Protein AF-A0A078IF71-F1 (afdb_monomer)

Mean predicted aligned error: 10.53 Å

Secondary structure (DSSP, 8-state):
-HHHHHHHHHHH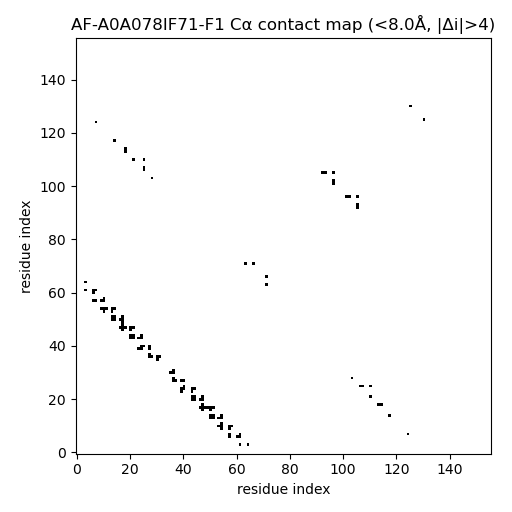HHHHHHHHHHHHHHHHTT-S-HHHHHHHHHHHHHHHHHHHHHHHHHHHHHHHHHS-TTTHHHHHHHHHHHHHHHHHHHHHHHHHT--GGGHHHHHHHHHHHHHHHHHHHHHHHHHHHSS---GGG-HHHHHHHHHHH-------

Radius of gyration: 18.63 Å; Cα contacts (8 Å, |Δi|>4): 69; chains: 1; bounding box: 54×33×52 Å

Sequence (156 aa):
MQSRISTLRTGLWSFWSQWSCLLVCVGSIWVKRDNIASYMLMGGVAASRLGLWMFDLAVLQQMQDQVSETDRCVVGGVQNSLQSALDLMAYLLGIIVSNPKDFWIVTFISFSTVTLAGLLYTVHLYRVRNHIFHFEKIPLLSKCLFKFILPSRGRT

Foldseek 3Di:
DVVLVVLLVQLLVLLVQLLVLLVQLLVLVVDPDPVSSVCSNVVSVVSSVVSVVSNVVSVVVVLVVPDDPVCSVVVVVVVVVVVVVVVVVLVVVCVVPVDPVCVSVNSVVVSVVSVVVVVVSVVVVCVVPVDPDPVPPDPPPCVVVVVVPDPDPDDD

pLDDT: mean 76.47, std 16.28, range [36.09, 96.62]

Structure (mmCIF, N/CA/C/O backbone):
data_AF-A0A078IF71-F1
#
_entry.id   AF-A0A078IF71-F1
#
loop_
_atom_site.group_PDB
_atom_site.id
_atom_site.type_symbol
_atom_site.label_atom_id
_atom_site.label_alt_id
_atom_site.label_comp_id
_atom_site.label_asym_id
_atom_site.label_entity_id
_atom_site.label_seq_id
_atom_site.pdbx_PDB_ins_code
_atom_site.Cartn_x
_atom_site.Cartn_y
_atom_site.Cartn_z
_atom_site.occupancy
_atom_site.B_iso_or_equiv
_atom_site.auth_seq_id
_atom_site.auth_comp_id
_atom_site.auth_asym_id
_atom_site.auth_atom_id
_atom_site.pdbx_PDB_model_num
ATOM 1 N N . MET A 1 1 ? -19.819 10.351 16.723 1.00 50.12 1 MET A N 1
ATOM 2 C CA . MET A 1 1 ? -20.498 9.974 15.455 1.00 50.12 1 MET A CA 1
ATOM 3 C C . MET A 1 1 ? -19.892 10.666 14.230 1.00 50.12 1 MET A C 1
ATOM 5 O O . MET A 1 1 ? -19.572 9.961 13.283 1.00 50.12 1 MET A O 1
ATOM 9 N N . GLN A 1 2 ? -19.671 11.991 14.242 1.00 57.78 2 GLN A N 1
ATOM 10 C CA . GLN A 1 2 ? -19.073 12.736 13.113 1.00 57.78 2 GLN A CA 1
ATOM 11 C C . GLN A 1 2 ? -17.655 12.251 12.726 1.00 57.78 2 GLN A C 1
ATOM 13 O O . GLN A 1 2 ? -17.360 12.114 11.541 1.00 57.78 2 GLN A O 1
ATOM 18 N N . SER A 1 3 ? -16.812 11.908 13.711 1.00 58.00 3 SER A N 1
ATOM 19 C CA . SER A 1 3 ? -15.436 11.410 13.509 1.00 58.00 3 SER A CA 1
ATOM 20 C C . SER A 1 3 ? -15.364 10.077 12.752 1.00 58.00 3 SER A C 1
ATOM 22 O O . SER A 1 3 ? -14.558 9.923 11.843 1.00 58.00 3 SER A O 1
ATOM 24 N N . ARG A 1 4 ? -16.267 9.127 13.035 1.00 60.00 4 ARG A N 1
ATOM 25 C CA . ARG A 1 4 ? -16.325 7.846 12.301 1.00 60.00 4 ARG A CA 1
ATOM 26 C C . ARG A 1 4 ? -16.692 8.012 10.830 1.00 60.00 4 ARG A C 1
ATOM 28 O O . ARG A 1 4 ? -16.331 7.193 9.993 1.00 60.00 4 ARG A O 1
ATOM 35 N N . ILE A 1 5 ? -17.460 9.047 10.495 1.00 64.56 5 ILE A N 1
ATOM 36 C CA . ILE A 1 5 ? -17.874 9.295 9.113 1.00 64.56 5 ILE A CA 1
ATOM 37 C C . ILE A 1 5 ? -16.726 9.917 8.316 1.00 64.56 5 ILE A C 1
ATOM 39 O O . ILE A 1 5 ? -16.564 9.571 7.143 1.00 64.56 5 ILE A O 1
ATOM 43 N N . SER A 1 6 ? -15.924 10.789 8.937 1.00 67.31 6 SER A N 1
ATOM 44 C CA . SER A 1 6 ? -14.750 11.375 8.289 1.00 67.31 6 SER A CA 1
ATOM 45 C C . SER A 1 6 ? -13.647 10.340 8.074 1.00 67.31 6 SER A C 1
ATOM 47 O O . SER A 1 6 ? -13.146 10.257 6.958 1.00 67.31 6 SER A O 1
ATOM 49 N N . THR A 1 7 ? -13.341 9.480 9.051 1.00 70.25 7 THR A N 1
ATOM 50 C CA . THR A 1 7 ? -12.278 8.461 8.913 1.00 70.25 7 THR A CA 1
ATOM 51 C C . THR A 1 7 ? -12.545 7.472 7.776 1.00 70.25 7 THR A C 1
ATOM 53 O O . THR A 1 7 ? -11.637 7.159 7.009 1.00 70.25 7 THR A O 1
ATOM 56 N N . LEU A 1 8 ? -13.796 7.033 7.590 1.00 68.38 8 LEU A N 1
ATOM 57 C CA . LEU A 1 8 ? -14.179 6.154 6.472 1.00 68.38 8 LEU A CA 1
ATOM 58 C C . LEU A 1 8 ? -14.047 6.844 5.103 1.00 68.38 8 LEU A C 1
ATOM 60 O O . LEU A 1 8 ? -13.639 6.218 4.126 1.00 68.38 8 LEU A O 1
ATOM 64 N N . ARG A 1 9 ? -14.383 8.138 5.016 1.00 72.81 9 ARG A N 1
ATOM 65 C CA . ARG A 1 9 ? -14.258 8.916 3.770 1.00 72.81 9 ARG A CA 1
ATOM 66 C C . ARG A 1 9 ? -12.799 9.204 3.431 1.00 72.81 9 ARG A C 1
ATOM 68 O O . ARG A 1 9 ? -12.431 9.098 2.264 1.00 72.81 9 ARG A O 1
ATOM 75 N N . THR A 1 10 ? -11.984 9.519 4.435 1.00 77.75 10 THR A N 1
ATOM 76 C CA . THR A 1 10 ? -10.540 9.725 4.281 1.00 77.75 10 THR A CA 1
ATOM 77 C C . THR A 1 10 ? -9.853 8.442 3.826 1.00 77.75 10 THR A C 1
ATOM 79 O O . THR A 1 10 ? -9.091 8.490 2.865 1.00 77.75 10 THR A O 1
ATOM 82 N N . GLY A 1 11 ? -10.186 7.289 4.424 1.00 75.75 11 GLY A N 1
ATOM 83 C CA . GLY A 1 11 ? -9.655 5.989 3.997 1.00 75.75 11 GLY A CA 1
ATOM 84 C C . GLY A 1 11 ? -9.992 5.666 2.538 1.00 75.75 11 GLY A C 1
ATOM 85 O O . GLY A 1 11 ? -9.117 5.275 1.768 1.00 75.75 11 GLY A O 1
ATOM 86 N N . LEU A 1 12 ? -11.238 5.919 2.116 1.00 76.81 12 LEU A N 1
ATOM 87 C CA . LEU A 1 12 ? -11.648 5.712 0.726 1.00 76.81 12 LEU A CA 1
ATOM 88 C C . LEU A 1 12 ? -10.920 6.665 -0.238 1.00 76.81 12 LEU A C 1
ATOM 90 O O . LEU A 1 12 ? -10.416 6.219 -1.265 1.00 76.81 12 LEU A O 1
ATOM 94 N N . TRP A 1 13 ? -10.835 7.960 0.082 1.00 77.00 13 TRP A N 1
ATOM 95 C CA . TRP A 1 13 ? -10.143 8.941 -0.764 1.00 77.00 13 TRP A CA 1
ATOM 96 C C . TRP A 1 13 ? -8.646 8.636 -0.895 1.00 77.00 13 TRP A C 1
ATOM 98 O O . TRP A 1 13 ? -8.099 8.689 -1.998 1.00 77.00 13 TRP A O 1
ATOM 108 N N . SER A 1 14 ? -8.011 8.231 0.207 1.00 77.25 14 SER A N 1
ATOM 109 C CA . SER A 1 14 ? -6.604 7.830 0.222 1.00 77.25 14 SER A CA 1
ATOM 110 C C . SER A 1 14 ? -6.349 6.610 -0.659 1.00 77.25 14 SER A C 1
ATOM 112 O O . SER A 1 14 ? -5.412 6.610 -1.457 1.00 77.25 14 SER A O 1
ATOM 114 N N . PHE A 1 15 ? -7.230 5.607 -0.593 1.00 78.12 15 PHE A N 1
ATOM 115 C CA . PHE A 1 15 ? -7.126 4.412 -1.425 1.00 78.12 15 PHE A CA 1
ATOM 116 C C . PHE A 1 15 ? -7.238 4.735 -2.926 1.00 78.12 15 PHE A C 1
ATOM 118 O O . PHE A 1 15 ? -6.432 4.261 -3.725 1.00 78.12 15 PHE A O 1
ATOM 125 N N . TRP A 1 16 ? -8.187 5.589 -3.326 1.00 75.50 16 TRP A N 1
ATOM 126 C CA . TRP A 1 16 ? -8.331 6.002 -4.731 1.00 75.50 16 TRP A CA 1
ATOM 127 C C . TRP A 1 16 ? -7.139 6.824 -5.235 1.00 75.50 16 TRP A C 1
ATOM 129 O O . TRP A 1 16 ? -6.723 6.659 -6.386 1.00 75.50 16 TRP A O 1
ATOM 139 N N . SER A 1 17 ? -6.566 7.671 -4.377 1.00 74.94 17 SER A N 1
ATOM 140 C CA . SER A 1 17 ? -5.343 8.420 -4.680 1.00 74.94 17 SER A CA 1
ATOM 141 C C . SER A 1 17 ? -4.144 7.479 -4.871 1.00 74.94 17 SER A C 1
ATOM 143 O O . SER A 1 17 ? -3.435 7.562 -5.877 1.00 74.94 17 SER A O 1
ATOM 145 N N . GLN A 1 18 ? -3.977 6.499 -3.974 1.00 83.94 18 GLN A N 1
ATOM 146 C CA . GLN A 1 18 ? -2.933 5.476 -4.069 1.00 83.94 18 GLN A CA 1
ATOM 147 C C . GLN A 1 18 ? -3.082 4.614 -5.331 1.00 83.94 18 GLN A C 1
ATOM 149 O O . GLN A 1 18 ? -2.103 4.393 -6.044 1.00 83.94 18 GLN A O 1
ATOM 154 N N . TRP A 1 19 ? -4.294 4.143 -5.633 1.00 81.75 19 TRP A N 1
ATOM 155 C CA . TRP A 1 19 ? -4.554 3.283 -6.790 1.00 81.75 19 TRP A CA 1
ATOM 156 C C . TRP A 1 19 ? -4.294 4.005 -8.116 1.00 81.75 19 TRP A C 1
ATOM 158 O O . TRP A 1 19 ? -3.656 3.450 -9.008 1.00 81.75 19 TRP A O 1
ATOM 168 N N . SER A 1 20 ? -4.706 5.273 -8.216 1.00 80.88 20 SER A N 1
ATOM 169 C CA . SER A 1 20 ? -4.436 6.106 -9.395 1.00 80.88 20 SER A CA 1
ATOM 170 C C . SER A 1 20 ? -2.933 6.300 -9.609 1.00 80.88 20 SER A C 1
ATOM 172 O O . SER A 1 20 ? -2.447 6.201 -10.733 1.00 80.88 20 SER A O 1
ATOM 174 N N . CYS A 1 21 ? -2.179 6.509 -8.528 1.00 78.62 21 CYS A N 1
ATOM 175 C CA . CYS A 1 21 ? -0.727 6.640 -8.583 1.00 78.62 21 CYS A CA 1
ATOM 176 C C . CYS A 1 21 ? -0.032 5.331 -9.007 1.00 78.62 21 CYS A C 1
ATOM 178 O O . CYS A 1 21 ? 0.873 5.345 -9.840 1.00 78.62 21 CYS A O 1
ATOM 180 N N . LEU A 1 22 ? -0.506 4.183 -8.514 1.00 80.88 22 LEU A N 1
ATOM 181 C CA . LEU A 1 22 ? 0.007 2.874 -8.925 1.00 80.88 22 LEU A CA 1
ATOM 182 C C . LEU A 1 22 ? -0.303 2.544 -10.388 1.00 80.88 22 LEU A C 1
ATOM 184 O O . LEU A 1 22 ? 0.521 1.922 -11.056 1.00 80.88 22 LEU A O 1
ATOM 188 N N . LEU A 1 23 ? -1.446 2.989 -10.912 1.00 82.12 23 LEU A N 1
ATOM 189 C CA . LEU A 1 23 ? -1.775 2.838 -12.331 1.00 82.12 23 LEU A CA 1
ATOM 190 C C . LEU A 1 23 ? -0.754 3.586 -13.205 1.00 82.12 23 LEU A C 1
ATOM 192 O O . LEU A 1 23 ? -0.269 3.034 -14.194 1.00 82.12 23 LEU A O 1
ATOM 196 N N . VAL A 1 24 ? -0.346 4.791 -12.790 1.00 80.69 24 VAL A N 1
ATOM 197 C CA . VAL A 1 24 ? 0.737 5.550 -13.440 1.00 80.69 24 VAL A CA 1
ATOM 198 C C . VAL A 1 24 ? 2.065 4.777 -13.386 1.00 80.69 24 VAL A C 1
ATOM 200 O O . VAL A 1 24 ? 2.751 4.700 -14.404 1.00 80.69 24 VAL A O 1
ATOM 203 N N . CYS A 1 25 ? 2.405 4.122 -12.268 1.00 79.56 25 CYS A N 1
ATOM 204 C CA . CYS A 1 25 ? 3.600 3.267 -12.181 1.00 79.56 25 CYS A CA 1
ATOM 205 C C . CYS A 1 25 ? 3.573 2.096 -13.171 1.00 79.56 25 CYS A C 1
ATOM 207 O O . CYS A 1 25 ? 4.565 1.852 -13.856 1.00 79.56 25 CYS A O 1
ATOM 209 N N . VAL A 1 26 ? 2.452 1.373 -13.262 1.00 81.44 26 VAL A N 1
ATOM 210 C CA . VAL A 1 26 ? 2.315 0.221 -14.172 1.00 81.44 26 VAL A CA 1
ATOM 211 C C . VAL A 1 26 ? 2.372 0.673 -15.633 1.00 81.44 26 VAL A C 1
ATOM 213 O O . VAL A 1 26 ? 3.009 0.019 -16.459 1.00 81.44 26 VAL A O 1
ATOM 216 N N . GLY A 1 27 ? 1.784 1.831 -15.950 1.00 78.88 27 GLY A N 1
ATOM 217 C CA . GLY A 1 27 ? 1.879 2.443 -17.277 1.00 78.88 27 GLY A CA 1
ATOM 218 C C . GLY A 1 27 ? 3.315 2.785 -17.691 1.00 78.88 27 GLY A C 1
ATOM 219 O O . GLY A 1 27 ? 3.632 2.745 -18.879 1.00 78.88 27 GLY A O 1
ATOM 220 N N . SER A 1 28 ? 4.205 3.040 -16.724 1.00 78.50 28 SER A N 1
ATOM 221 C CA . SER A 1 28 ? 5.620 3.345 -16.977 1.00 78.50 28 SER A CA 1
ATOM 222 C C . SER A 1 28 ? 6.359 2.208 -17.690 1.00 78.50 28 SER A C 1
ATOM 224 O O . SER A 1 28 ? 7.251 2.457 -18.497 1.00 78.50 28 SER A O 1
ATOM 226 N N . ILE A 1 29 ? 5.944 0.956 -17.466 1.00 76.94 29 ILE A N 1
ATOM 227 C CA . ILE A 1 29 ? 6.572 -0.239 -18.060 1.00 76.94 29 ILE A CA 1
ATOM 228 C C . ILE A 1 29 ? 6.435 -0.256 -19.595 1.00 76.94 29 ILE A C 1
ATOM 230 O O . ILE A 1 29 ? 7.248 -0.861 -20.287 1.00 76.94 29 ILE A O 1
ATOM 234 N N . TRP A 1 30 ? 5.436 0.436 -20.150 1.00 77.81 30 TRP A N 1
ATOM 235 C CA . TRP A 1 30 ? 5.172 0.476 -21.594 1.00 77.81 30 TRP A CA 1
ATOM 236 C C . TRP A 1 30 ? 5.907 1.625 -22.304 1.00 77.81 30 TRP A C 1
ATOM 238 O O . TRP A 1 30 ? 5.852 1.748 -23.532 1.00 77.81 30 TRP A O 1
ATOM 248 N N . VAL A 1 31 ? 6.601 2.485 -21.551 1.00 78.81 31 VAL A N 1
ATOM 249 C CA . VAL A 1 31 ? 7.333 3.631 -22.093 1.00 78.81 31 VAL A CA 1
ATOM 250 C C . VAL A 1 31 ? 8.673 3.159 -22.659 1.00 78.81 31 VAL A C 1
ATOM 252 O O . VAL A 1 31 ? 9.581 2.802 -21.924 1.00 78.81 31 VAL A O 1
ATOM 255 N N . LYS A 1 32 ? 8.838 3.248 -23.985 1.00 67.69 32 LYS A N 1
ATOM 256 C CA . LYS A 1 32 ? 10.079 2.893 -24.713 1.00 67.69 32 LYS A CA 1
ATOM 257 C C . LYS A 1 32 ? 11.330 3.716 -24.339 1.00 67.69 32 LYS A C 1
ATOM 259 O O . LYS A 1 32 ? 12.398 3.451 -24.874 1.00 67.69 32 LYS A O 1
ATOM 264 N N . ARG A 1 33 ? 11.206 4.764 -23.515 1.00 76.00 33 ARG A N 1
ATOM 265 C CA . ARG A 1 33 ? 12.327 5.630 -23.102 1.00 76.00 33 ARG A CA 1
ATOM 266 C C . ARG A 1 33 ? 12.765 5.288 -21.677 1.00 76.00 33 ARG A C 1
ATOM 268 O O . ARG A 1 33 ? 12.144 5.767 -20.729 1.00 76.00 33 ARG A O 1
ATOM 275 N N . ASP A 1 34 ? 13.871 4.555 -21.547 1.00 74.25 34 ASP A N 1
ATOM 276 C CA . ASP A 1 34 ? 14.369 3.992 -20.277 1.00 74.25 34 ASP A CA 1
ATOM 277 C C . ASP A 1 34 ? 14.570 5.034 -19.158 1.00 74.25 34 ASP A C 1
ATOM 279 O O . ASP A 1 34 ? 14.216 4.801 -18.000 1.00 74.25 34 ASP A O 1
ATOM 283 N N . ASN A 1 35 ? 15.061 6.232 -19.500 1.00 81.31 35 ASN A N 1
ATOM 284 C CA . ASN A 1 35 ? 15.270 7.307 -18.523 1.00 81.31 35 ASN A CA 1
ATOM 285 C C . ASN A 1 35 ? 13.941 7.812 -17.939 1.00 81.31 35 ASN A C 1
ATOM 287 O O . ASN A 1 35 ? 13.800 7.969 -16.730 1.00 81.31 35 ASN A O 1
ATOM 291 N N . ILE A 1 36 ? 12.944 8.043 -18.799 1.00 81.56 36 ILE A N 1
ATOM 292 C CA . ILE A 1 36 ? 11.629 8.555 -18.388 1.00 81.56 36 ILE A CA 1
ATOM 293 C C . ILE A 1 36 ? 10.881 7.481 -17.594 1.00 81.56 36 ILE A C 1
ATOM 295 O O . ILE A 1 36 ? 10.265 7.798 -16.577 1.00 81.56 36 ILE A O 1
ATOM 299 N N . ALA A 1 37 ? 10.988 6.218 -18.017 1.00 82.12 37 ALA A N 1
ATOM 300 C CA . ALA A 1 37 ? 10.363 5.092 -17.335 1.00 82.12 37 ALA A CA 1
ATOM 301 C C . ALA A 1 37 ? 10.868 4.945 -15.886 1.00 82.12 37 ALA A C 1
ATOM 303 O O . ALA A 1 37 ? 10.075 4.755 -14.960 1.00 82.12 37 ALA A O 1
ATOM 304 N N . SER A 1 38 ? 12.176 5.117 -15.673 1.00 82.94 38 SER A N 1
ATOM 305 C CA . SER A 1 38 ? 12.802 5.033 -14.347 1.00 82.94 38 SER A CA 1
ATOM 306 C C . SER A 1 38 ? 12.357 6.167 -13.414 1.00 82.94 38 SER A C 1
ATOM 308 O O . SER A 1 38 ? 11.950 5.906 -12.280 1.00 82.94 38 SER A O 1
ATOM 310 N N . TYR A 1 39 ? 12.350 7.420 -13.892 1.00 86.38 39 TYR A N 1
ATOM 311 C CA . TYR A 1 39 ? 11.878 8.564 -13.095 1.00 86.38 39 TYR A CA 1
ATOM 312 C C . TYR A 1 39 ? 10.390 8.467 -12.755 1.00 86.38 39 TYR A C 1
ATOM 314 O O . TYR A 1 39 ? 9.989 8.773 -11.633 1.00 86.38 39 TYR A O 1
ATOM 322 N N . MET A 1 40 ? 9.569 8.021 -13.705 1.00 85.12 40 MET A N 1
ATOM 323 C CA . MET A 1 40 ? 8.131 7.857 -13.511 1.00 85.12 40 MET A CA 1
ATOM 324 C C . MET A 1 40 ? 7.816 6.705 -12.547 1.00 85.12 40 MET A C 1
ATOM 326 O O . MET A 1 40 ? 6.927 6.845 -11.708 1.00 85.12 40 MET A O 1
ATOM 330 N N . LEU A 1 41 ? 8.590 5.613 -12.590 1.00 85.56 41 LEU A N 1
ATOM 331 C CA . LEU A 1 41 ? 8.482 4.515 -11.629 1.00 85.56 41 LEU A CA 1
ATOM 332 C C . LEU A 1 41 ? 8.900 4.958 -10.217 1.00 85.56 41 LEU A C 1
ATOM 334 O O . LEU A 1 41 ? 8.140 4.757 -9.273 1.00 85.56 41 LEU A O 1
ATOM 338 N N . MET A 1 42 ? 10.054 5.616 -10.059 1.00 86.62 42 MET A N 1
ATOM 339 C CA . MET A 1 42 ? 10.496 6.132 -8.752 1.00 86.62 42 MET A CA 1
ATOM 340 C C . MET A 1 42 ? 9.523 7.172 -8.184 1.00 86.62 42 MET A C 1
ATOM 342 O O . MET A 1 42 ? 9.144 7.088 -7.014 1.00 86.62 42 MET A O 1
ATOM 346 N N . GLY A 1 43 ? 9.094 8.130 -9.009 1.00 87.56 43 GLY A N 1
ATOM 347 C CA . GLY A 1 43 ? 8.164 9.184 -8.608 1.00 87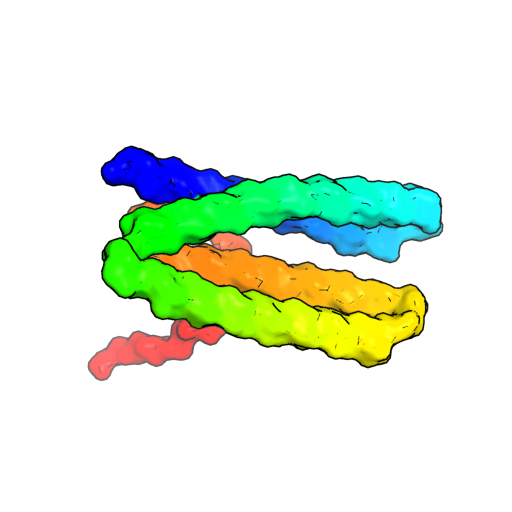.56 43 GLY A CA 1
ATOM 348 C C . GLY A 1 43 ? 6.794 8.631 -8.221 1.00 87.56 43 GLY A C 1
ATOM 349 O O . GLY A 1 43 ? 6.256 8.997 -7.176 1.00 87.56 43 GLY A O 1
ATOM 350 N N . GLY A 1 44 ? 6.254 7.698 -9.007 1.00 86.12 44 GLY A N 1
ATOM 351 C CA . GLY A 1 44 ? 4.984 7.057 -8.689 1.00 86.12 44 GLY A CA 1
ATOM 352 C C . GLY A 1 44 ? 5.064 6.159 -7.449 1.00 86.12 44 GLY A C 1
ATOM 353 O O . GLY A 1 44 ? 4.169 6.199 -6.607 1.00 86.12 44 GLY A O 1
ATOM 354 N N . VAL A 1 45 ? 6.158 5.417 -7.242 1.00 87.81 45 VAL A N 1
ATOM 355 C CA . VAL A 1 45 ? 6.348 4.649 -5.998 1.00 87.81 45 VAL A CA 1
ATOM 356 C C . VAL A 1 45 ? 6.403 5.591 -4.791 1.00 87.81 45 VAL A C 1
ATOM 358 O O . VAL A 1 45 ? 5.707 5.344 -3.804 1.00 87.81 45 VAL A O 1
ATOM 361 N N . ALA A 1 46 ? 7.151 6.695 -4.870 1.00 88.00 46 ALA A N 1
ATOM 362 C CA . ALA A 1 46 ? 7.241 7.671 -3.784 1.00 88.00 46 ALA A CA 1
ATOM 363 C C . ALA A 1 46 ? 5.876 8.299 -3.455 1.00 88.00 46 ALA A C 1
ATOM 365 O O . ALA A 1 46 ? 5.484 8.348 -2.288 1.00 88.00 46 ALA A O 1
ATOM 366 N N . ALA A 1 47 ? 5.114 8.708 -4.471 1.00 85.25 47 ALA A N 1
ATOM 367 C CA . ALA A 1 47 ? 3.775 9.257 -4.278 1.00 85.25 47 ALA A CA 1
ATOM 368 C C . ALA A 1 47 ? 2.778 8.212 -3.738 1.00 85.25 47 ALA A C 1
ATOM 370 O O . ALA A 1 47 ? 1.973 8.532 -2.859 1.00 85.25 47 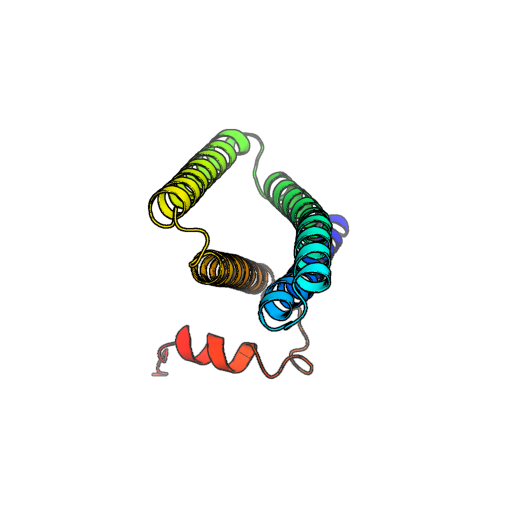ALA A O 1
ATOM 371 N N . SER A 1 48 ? 2.871 6.947 -4.167 1.00 86.38 48 SER A N 1
ATOM 372 C CA . SER A 1 48 ? 2.004 5.872 -3.664 1.00 86.38 48 SER A CA 1
ATOM 373 C C . SER A 1 48 ? 2.178 5.618 -2.162 1.00 86.38 48 SER A C 1
ATOM 375 O O . SER A 1 48 ? 1.208 5.277 -1.483 1.00 86.38 48 SER A O 1
ATOM 377 N N . ARG A 1 49 ? 3.381 5.858 -1.614 1.00 86.38 49 ARG A N 1
ATOM 378 C CA . ARG A 1 49 ? 3.647 5.730 -0.173 1.00 86.38 49 ARG A CA 1
ATOM 379 C C . ARG A 1 49 ? 2.876 6.743 0.658 1.00 86.38 49 ARG A C 1
ATOM 381 O O . ARG A 1 49 ? 2.413 6.383 1.731 1.00 86.38 49 ARG A O 1
ATOM 388 N N . LEU A 1 50 ? 2.690 7.970 0.169 1.00 85.31 50 LEU A N 1
ATOM 389 C CA . LEU A 1 50 ? 1.898 8.974 0.889 1.00 85.31 50 LEU A CA 1
ATOM 390 C C . LEU A 1 50 ? 0.432 8.536 1.010 1.00 85.31 50 LEU A C 1
ATOM 392 O O . LEU A 1 50 ? -0.159 8.642 2.083 1.00 85.31 50 LEU A O 1
ATOM 396 N N . GLY A 1 51 ? -0.134 7.988 -0.071 1.00 82.62 51 GLY A N 1
ATOM 397 C CA . GLY A 1 51 ? -1.493 7.440 -0.071 1.00 82.62 51 GLY A CA 1
ATOM 398 C C . GLY A 1 51 ? -1.638 6.200 0.817 1.00 82.62 51 GLY A C 1
ATOM 399 O O . GLY A 1 51 ? -2.613 6.094 1.563 1.00 82.62 51 GLY A O 1
ATOM 400 N N . LEU A 1 52 ? -0.649 5.300 0.793 1.00 86.00 52 LEU A N 1
ATOM 401 C CA . LEU A 1 52 ? -0.619 4.127 1.670 1.00 86.00 52 LEU A CA 1
ATOM 402 C C . LEU A 1 52 ? -0.552 4.541 3.145 1.00 86.00 52 LEU A C 1
ATOM 404 O O . LEU A 1 52 ? -1.295 4.011 3.961 1.00 86.00 52 LEU A O 1
ATOM 408 N N . TRP A 1 53 ? 0.297 5.510 3.487 1.00 88.25 53 TRP A N 1
ATOM 409 C CA . TRP A 1 53 ? 0.493 5.943 4.871 1.00 88.25 53 TRP A CA 1
ATOM 410 C C . TRP A 1 53 ? -0.764 6.598 5.449 1.00 88.25 53 TRP A C 1
ATOM 412 O O . TRP A 1 53 ? -1.189 6.292 6.560 1.00 88.25 53 TRP A O 1
ATOM 422 N N . MET A 1 54 ? -1.425 7.436 4.651 1.00 84.44 54 MET A N 1
ATOM 423 C CA . MET A 1 54 ? -2.715 8.024 5.013 1.00 84.44 54 MET A CA 1
ATOM 424 C C . MET A 1 54 ? -3.828 6.972 5.143 1.00 84.44 54 MET A C 1
ATOM 426 O O . MET A 1 54 ? -4.706 7.114 5.996 1.00 84.44 54 MET A O 1
ATOM 430 N N . PHE A 1 55 ? -3.800 5.911 4.329 1.00 86.56 55 PHE A N 1
ATOM 431 C CA . PHE A 1 55 ? -4.727 4.785 4.455 1.00 86.56 55 PHE A CA 1
ATOM 432 C C . PHE A 1 55 ? -4.463 3.971 5.730 1.00 86.56 55 PHE A C 1
ATOM 434 O O . PHE A 1 55 ? -5.406 3.680 6.462 1.00 86.56 55 PHE A O 1
ATOM 441 N N . ASP A 1 56 ? -3.199 3.668 6.026 1.00 89.31 56 ASP A N 1
ATOM 442 C CA . ASP A 1 56 ? -2.788 2.910 7.210 1.00 89.31 56 ASP A CA 1
ATOM 443 C C . ASP A 1 56 ? -3.199 3.621 8.507 1.00 89.31 56 ASP A C 1
ATOM 445 O O . ASP A 1 56 ? -3.896 3.041 9.340 1.00 89.31 56 ASP A O 1
ATOM 449 N N . LEU A 1 57 ? -2.917 4.925 8.622 1.00 88.75 57 LEU A N 1
ATOM 450 C CA . LEU A 1 57 ? -3.373 5.741 9.754 1.00 88.75 57 LEU A CA 1
ATOM 451 C C . LEU A 1 57 ? -4.902 5.733 9.898 1.00 88.75 57 LEU A C 1
ATOM 453 O O . LEU A 1 57 ? -5.423 5.645 11.011 1.00 88.75 57 LEU A O 1
ATOM 457 N N . ALA A 1 58 ? -5.641 5.794 8.786 1.00 87.81 58 ALA A N 1
ATOM 458 C CA . ALA A 1 58 ? -7.100 5.746 8.819 1.00 87.81 58 ALA A CA 1
ATOM 459 C C . ALA A 1 58 ? -7.631 4.384 9.303 1.00 87.81 58 ALA A C 1
ATOM 461 O O . ALA A 1 58 ? -8.611 4.352 10.052 1.00 87.81 58 ALA A O 1
ATOM 462 N N . VAL A 1 59 ? -7.002 3.273 8.907 1.00 85.00 59 VAL A N 1
ATOM 463 C CA . VAL A 1 59 ? -7.369 1.920 9.359 1.00 85.00 59 VAL A CA 1
ATOM 464 C C . VAL A 1 59 ? -7.003 1.713 10.828 1.00 85.00 59 VAL A C 1
ATOM 466 O O . VAL A 1 59 ? -7.818 1.187 11.585 1.00 85.00 59 VAL A O 1
ATOM 469 N N . LEU A 1 60 ? -5.834 2.184 11.266 1.00 88.56 60 LEU A N 1
ATOM 470 C CA . LEU A 1 60 ? -5.434 2.144 12.674 1.00 88.56 60 LEU A CA 1
ATOM 471 C C . LEU A 1 60 ? -6.425 2.911 13.557 1.00 88.56 60 LEU A C 1
ATOM 473 O O . LEU A 1 60 ? -6.893 2.376 14.563 1.00 88.56 60 LEU A O 1
ATOM 477 N N . GLN A 1 61 ? -6.832 4.112 13.136 1.00 87.44 61 GLN A N 1
ATOM 478 C CA . GLN A 1 61 ? -7.866 4.890 13.822 1.00 87.44 61 GLN A CA 1
ATOM 479 C C . GLN A 1 61 ? -9.204 4.129 13.873 1.00 87.44 61 GLN A C 1
ATOM 481 O O . GLN A 1 61 ? -9.887 4.125 14.895 1.00 87.44 61 GLN A O 1
ATOM 486 N N . GLN A 1 62 ? -9.581 3.448 12.784 1.00 84.62 62 GLN A N 1
ATOM 487 C CA . GLN A 1 62 ? -10.793 2.623 12.743 1.00 84.62 62 GLN A CA 1
ATOM 488 C C . GLN A 1 62 ? -10.724 1.453 13.731 1.00 84.62 62 GLN A C 1
ATOM 490 O O . GLN A 1 62 ? -11.719 1.186 14.399 1.00 84.62 62 GLN A O 1
ATOM 495 N N . MET A 1 63 ? -9.577 0.786 13.867 1.00 83.44 63 MET A N 1
ATOM 496 C CA . MET A 1 63 ? -9.404 -0.295 14.845 1.00 83.44 63 MET A CA 1
ATOM 497 C C . MET A 1 63 ? -9.486 0.226 16.285 1.00 83.44 63 MET A C 1
ATOM 499 O O . MET A 1 63 ? -10.150 -0.383 17.122 1.00 83.44 63 MET A O 1
ATOM 503 N N . GLN A 1 64 ? -8.890 1.385 16.572 1.00 83.38 64 GLN A N 1
ATOM 504 C CA . GLN A 1 64 ? -8.941 2.006 17.901 1.00 83.38 64 GLN A CA 1
ATOM 505 C C . GLN A 1 64 ? -10.360 2.436 18.308 1.00 83.38 64 GLN A C 1
ATOM 507 O O . GLN A 1 64 ? -10.744 2.262 19.466 1.00 83.38 64 GLN A O 1
ATOM 512 N N . ASP A 1 65 ? -11.142 2.952 17.355 1.00 83.50 65 ASP A N 1
ATOM 513 C CA . ASP A 1 65 ? -12.523 3.403 17.573 1.00 83.50 65 ASP A CA 1
ATOM 514 C C . ASP A 1 65 ? -13.534 2.245 17.702 1.00 83.50 65 ASP A C 1
ATOM 516 O O . ASP A 1 65 ? -14.636 2.445 18.218 1.00 83.50 65 ASP A O 1
ATOM 520 N N . GLN A 1 66 ? -13.224 1.058 17.165 1.00 80.12 66 GLN A N 1
ATOM 521 C CA . GLN A 1 66 ? -14.152 -0.086 17.114 1.00 80.12 66 GLN A CA 1
ATOM 522 C C . GLN A 1 66 ? -13.868 -1.151 18.181 1.00 80.12 66 GLN A C 1
ATOM 524 O O . GLN A 1 66 ? -14.760 -1.944 18.477 1.00 80.12 66 GLN A O 1
ATOM 529 N N . VAL A 1 67 ? -12.658 -1.185 18.751 1.00 79.75 67 VAL A N 1
ATOM 530 C CA . VAL A 1 67 ? -12.234 -2.217 19.710 1.00 79.75 67 VAL A CA 1
ATOM 531 C C . VAL A 1 67 ? -12.218 -1.670 21.144 1.00 79.75 67 VAL A C 1
ATOM 533 O O . VAL A 1 67 ? -11.602 -0.638 21.435 1.00 79.75 67 VAL A O 1
ATOM 536 N N . SER A 1 68 ? -12.885 -2.396 22.045 1.00 79.19 68 SER A N 1
ATOM 537 C CA . SER A 1 68 ? -12.876 -2.218 23.505 1.00 79.19 68 SER A CA 1
ATOM 538 C C . SER A 1 68 ? -11.457 -2.296 24.069 1.00 79.19 68 SER A C 1
ATOM 540 O O . SER A 1 68 ? -10.640 -3.088 23.612 1.00 79.19 68 SER A O 1
ATOM 542 N N . GLU A 1 69 ? -11.154 -1.503 25.099 1.00 78.88 69 GLU A N 1
ATOM 543 C CA . GLU A 1 69 ? -9.784 -1.356 25.623 1.00 78.88 69 GLU A CA 1
ATOM 544 C C . GLU A 1 69 ? -9.145 -2.678 26.060 1.00 78.88 69 GLU A C 1
ATOM 546 O O . GLU A 1 69 ? -7.947 -2.879 25.868 1.00 78.88 69 GLU A O 1
ATOM 551 N N . THR A 1 70 ? -9.962 -3.595 26.573 1.00 81.56 70 THR A N 1
ATOM 552 C CA . THR A 1 70 ? -9.555 -4.924 27.035 1.00 81.56 70 THR A CA 1
ATOM 553 C C . THR A 1 70 ? -9.083 -5.833 25.894 1.00 81.56 70 THR A C 1
ATOM 555 O O . THR A 1 70 ? -8.172 -6.632 26.092 1.00 81.56 70 THR A O 1
ATOM 558 N N . ASP A 1 71 ? -9.628 -5.667 24.684 1.00 83.38 71 ASP A N 1
ATOM 559 C CA . ASP A 1 71 ? -9.392 -6.575 23.551 1.00 83.38 71 ASP A CA 1
ATOM 560 C C . ASP A 1 71 ? -8.386 -6.017 22.526 1.00 83.38 71 ASP A C 1
ATOM 562 O O . ASP A 1 71 ? -7.943 -6.731 21.620 1.00 83.38 71 ASP A O 1
ATOM 566 N N . ARG A 1 72 ? -7.964 -4.750 22.681 1.00 81.12 72 ARG A N 1
ATOM 567 C CA . ARG A 1 72 ? -7.024 -4.063 21.769 1.00 81.12 72 ARG A CA 1
ATOM 568 C C . ARG A 1 72 ? -5.705 -4.815 21.596 1.00 81.12 72 ARG A C 1
ATOM 570 O O . ARG A 1 72 ? -5.176 -4.864 20.488 1.00 81.12 72 ARG A O 1
ATOM 577 N N . CYS A 1 73 ? -5.190 -5.416 22.670 1.00 86.00 73 CYS A N 1
ATOM 578 C CA . CYS A 1 73 ? -3.929 -6.160 22.637 1.00 86.00 73 CYS A CA 1
ATOM 579 C C . CYS A 1 73 ? -4.036 -7.431 21.776 1.00 86.00 73 CYS A C 1
ATOM 581 O O . CYS A 1 73 ? -3.163 -7.699 20.954 1.00 86.00 73 CYS A O 1
ATOM 583 N N . VAL A 1 74 ? -5.139 -8.178 21.900 1.00 90.19 74 VAL A N 1
ATOM 584 C CA . VAL A 1 74 ? -5.353 -9.421 21.143 1.00 90.19 74 VAL A CA 1
ATOM 585 C C . VAL A 1 74 ? -5.559 -9.115 19.660 1.00 90.19 74 VAL A C 1
ATOM 587 O O . VAL A 1 74 ? -4.905 -9.722 18.812 1.00 90.19 74 VAL A O 1
ATOM 590 N N . VAL A 1 75 ? -6.407 -8.132 19.338 1.00 88.12 75 VAL A N 1
ATOM 591 C CA . VAL A 1 75 ? -6.665 -7.728 17.945 1.00 88.12 75 VAL A CA 1
ATOM 592 C C . VAL A 1 75 ? -5.399 -7.171 17.287 1.00 88.12 75 VAL A C 1
ATOM 594 O O . VAL A 1 75 ? -5.069 -7.565 16.168 1.00 88.12 75 VAL A O 1
ATOM 597 N N . GLY A 1 76 ? -4.645 -6.323 17.993 1.00 89.75 76 GLY A N 1
ATOM 598 C CA . GLY A 1 76 ? -3.363 -5.804 17.511 1.00 89.75 76 GLY A CA 1
ATOM 599 C C . GLY A 1 76 ? -2.314 -6.902 17.314 1.00 89.75 76 GLY A C 1
ATOM 600 O O . GLY A 1 76 ? -1.599 -6.895 16.313 1.00 89.75 76 GLY A O 1
ATOM 601 N N . GLY A 1 77 ? -2.264 -7.892 18.211 1.00 92.62 77 GLY A N 1
ATOM 602 C CA . GLY A 1 77 ? -1.379 -9.053 18.085 1.00 92.62 77 GLY A CA 1
ATOM 603 C C . GLY A 1 77 ? -1.678 -9.901 16.845 1.00 92.62 77 GLY A C 1
ATOM 604 O O . GLY A 1 77 ? -0.754 -10.274 16.121 1.00 92.62 77 GLY A O 1
ATOM 605 N N . VAL A 1 78 ? -2.961 -10.155 16.555 1.00 93.75 78 VAL A N 1
ATOM 606 C CA . VAL A 1 78 ? -3.393 -10.873 15.340 1.00 93.75 78 VAL A CA 1
ATOM 607 C C . VAL A 1 78 ? -3.096 -10.063 14.076 1.00 93.75 78 VAL A C 1
ATOM 6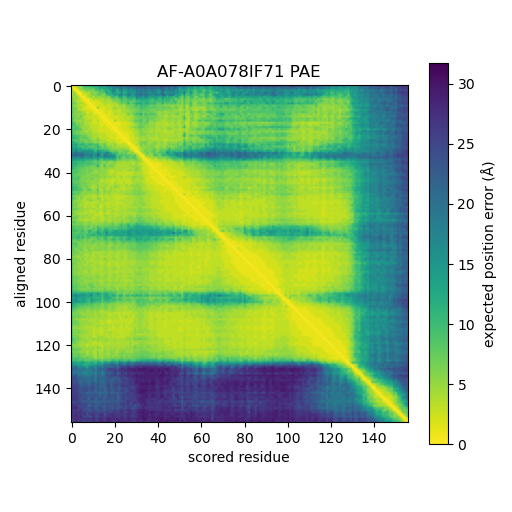09 O O . VAL A 1 78 ? -2.624 -10.617 13.085 1.00 93.75 78 VAL A O 1
ATOM 612 N N . GLN A 1 79 ? -3.327 -8.749 14.098 1.00 91.88 79 GLN A N 1
ATOM 613 C CA . GLN A 1 79 ? -2.993 -7.882 12.967 1.00 91.88 79 GLN A CA 1
ATOM 614 C C . GLN A 1 79 ? -1.485 -7.900 12.679 1.00 91.88 79 GLN A C 1
ATOM 616 O O . GLN A 1 79 ? -1.081 -8.069 11.530 1.00 91.88 79 GLN A O 1
ATOM 621 N N . ASN A 1 80 ? -0.652 -7.782 13.715 1.00 94.06 80 ASN A N 1
ATOM 622 C CA . ASN A 1 80 ? 0.801 -7.770 13.570 1.00 94.06 80 ASN A CA 1
ATOM 623 C 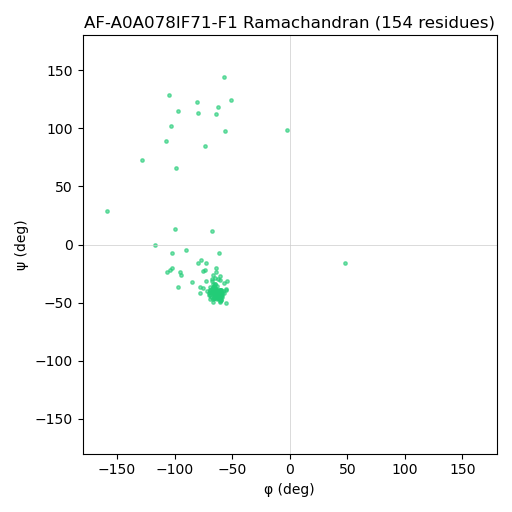C . ASN A 1 80 ? 1.361 -9.116 13.078 1.00 94.06 80 ASN A C 1
ATOM 625 O O . ASN A 1 80 ? 2.293 -9.141 12.272 1.00 94.06 80 ASN A O 1
ATOM 629 N N . SER A 1 81 ? 0.795 -10.242 13.522 1.00 96.62 81 SER A N 1
ATOM 630 C CA . SER A 1 81 ? 1.228 -11.563 13.052 1.00 96.62 81 SER A CA 1
ATOM 631 C C . SER A 1 81 ? 0.852 -11.801 11.588 1.00 96.62 81 SER A C 1
ATOM 633 O O . SER A 1 81 ? 1.682 -12.294 10.823 1.00 96.62 81 SER A O 1
ATOM 635 N N . LEU A 1 82 ? -0.348 -11.381 11.170 1.00 94.38 82 LEU A N 1
ATOM 636 C CA . LEU A 1 82 ? -0.773 -11.454 9.771 1.00 94.38 82 LEU A CA 1
ATOM 637 C C . LEU A 1 82 ? 0.088 -10.557 8.872 1.00 94.38 82 LEU A C 1
ATOM 639 O O . LEU A 1 82 ? 0.539 -11.010 7.822 1.00 94.38 82 LEU A O 1
ATOM 643 N N . GLN A 1 83 ? 0.351 -9.320 9.301 1.00 93.75 83 GLN A N 1
ATOM 644 C CA . GLN A 1 83 ? 1.247 -8.391 8.606 1.00 93.75 83 GLN A CA 1
ATOM 645 C C . GLN A 1 83 ? 2.628 -9.027 8.399 1.00 93.75 83 GLN A C 1
ATOM 647 O O . GLN A 1 83 ? 3.110 -9.113 7.272 1.00 93.75 83 GLN A O 1
ATOM 652 N N . SER A 1 84 ? 3.212 -9.570 9.470 1.00 95.88 84 SER A N 1
ATOM 653 C CA . SER A 1 84 ? 4.525 -10.226 9.426 1.00 95.88 84 SER A CA 1
ATOM 654 C C . SER A 1 84 ? 4.548 -11.433 8.477 1.00 95.88 84 SER A C 1
ATOM 656 O O . SER A 1 84 ? 5.526 -11.642 7.759 1.00 95.88 84 SER A O 1
ATOM 658 N N . ALA A 1 85 ? 3.472 -12.228 8.437 1.00 96.38 85 ALA A N 1
ATOM 659 C CA . ALA A 1 85 ? 3.359 -13.371 7.531 1.00 96.38 85 ALA A CA 1
ATOM 660 C C . ALA A 1 85 ? 3.277 -12.947 6.051 1.00 96.38 85 ALA A C 1
ATOM 662 O O . ALA A 1 85 ? 3.895 -13.578 5.190 1.00 96.38 85 ALA A O 1
ATOM 663 N N . LEU A 1 86 ? 2.544 -11.870 5.749 1.00 93.00 86 LEU A N 1
ATOM 664 C CA . LEU A 1 86 ? 2.454 -11.316 4.395 1.00 93.00 86 LEU A CA 1
ATOM 665 C C . LEU A 1 86 ? 3.778 -10.685 3.948 1.00 93.00 86 LEU A C 1
ATOM 667 O O . LEU A 1 86 ? 4.182 -10.881 2.800 1.00 93.00 86 LEU A O 1
ATOM 671 N N . ASP A 1 87 ? 4.481 -10.001 4.850 1.00 94.19 87 ASP A N 1
ATOM 672 C CA . ASP A 1 87 ? 5.806 -9.441 4.568 1.00 94.19 87 ASP A CA 1
ATOM 673 C C . ASP A 1 87 ? 6.829 -10.552 4.279 1.00 94.19 87 ASP A C 1
ATOM 675 O O . ASP A 1 87 ? 7.599 -10.457 3.321 1.00 94.19 87 ASP A O 1
ATOM 679 N N . LEU A 1 88 ? 6.788 -11.665 5.023 1.00 96.00 88 LEU A N 1
ATOM 680 C CA . LEU A 1 88 ? 7.610 -12.842 4.723 1.00 96.00 88 LEU A CA 1
ATOM 681 C C . LEU A 1 88 ? 7.316 -13.403 3.323 1.00 96.00 88 LEU A C 1
ATOM 683 O O . LEU A 1 88 ? 8.244 -13.717 2.577 1.00 96.00 88 LEU A O 1
ATOM 687 N N . MET A 1 89 ? 6.040 -13.495 2.939 1.00 92.25 89 MET A N 1
ATOM 688 C CA . MET A 1 89 ? 5.650 -13.934 1.595 1.00 92.25 89 MET A CA 1
ATOM 689 C C . MET A 1 89 ? 6.192 -12.992 0.508 1.00 92.25 89 MET A C 1
ATOM 691 O O . MET A 1 89 ? 6.656 -13.464 -0.531 1.00 92.25 89 MET A O 1
ATOM 695 N N . ALA A 1 90 ? 6.188 -11.678 0.749 1.00 91.00 90 ALA A N 1
ATOM 696 C CA . ALA A 1 90 ? 6.773 -10.702 -0.167 1.00 91.00 90 ALA A CA 1
ATOM 697 C C . ALA A 1 90 ? 8.293 -10.893 -0.319 1.00 91.00 90 ALA A C 1
ATOM 699 O O . ALA A 1 90 ? 8.801 -10.877 -1.444 1.00 91.00 90 ALA A O 1
ATOM 700 N N . TYR A 1 91 ? 9.016 -11.153 0.776 1.00 92.81 91 TYR A N 1
ATOM 701 C CA . TYR A 1 91 ? 10.448 -11.467 0.711 1.00 92.81 91 TYR A CA 1
ATOM 702 C C . TYR A 1 91 ? 10.731 -12.761 -0.059 1.00 92.81 91 TYR A C 1
ATOM 704 O O . TYR A 1 91 ? 11.646 -12.791 -0.882 1.00 92.81 91 TYR A O 1
ATOM 712 N N . LEU A 1 92 ? 9.925 -13.809 0.139 1.00 93.19 92 LEU A N 1
ATOM 713 C CA . LEU A 1 92 ? 10.059 -15.062 -0.611 1.00 93.19 92 LEU A CA 1
ATOM 714 C C . LEU A 1 92 ? 9.839 -14.860 -2.115 1.00 93.19 92 LEU A C 1
ATOM 716 O O . LEU A 1 92 ? 10.619 -15.371 -2.917 1.00 93.19 92 LEU A O 1
ATOM 720 N N . LEU A 1 93 ? 8.829 -14.075 -2.507 1.00 89.94 93 LEU A N 1
ATOM 721 C CA . LEU A 1 93 ? 8.606 -13.718 -3.912 1.00 89.94 93 LEU A CA 1
ATOM 722 C C . LEU A 1 93 ? 9.806 -12.970 -4.510 1.00 89.94 93 LEU A C 1
ATOM 724 O O . LEU A 1 93 ? 10.186 -13.248 -5.647 1.00 89.94 93 LEU A O 1
ATOM 728 N N . GLY A 1 94 ? 10.432 -12.074 -3.741 1.00 90.25 94 GLY A N 1
ATOM 729 C CA . GLY A 1 94 ? 11.649 -11.371 -4.155 1.00 90.25 94 GLY A CA 1
ATOM 730 C C . GLY A 1 94 ? 12.864 -12.290 -4.333 1.00 90.25 94 GLY A C 1
ATOM 731 O O . GLY A 1 94 ? 13.655 -12.083 -5.248 1.00 90.25 94 GLY A O 1
ATOM 732 N N . ILE A 1 95 ? 12.999 -13.332 -3.505 1.00 91.12 95 ILE A N 1
ATOM 733 C CA . ILE A 1 95 ? 14.070 -14.334 -3.646 1.00 91.12 95 ILE A CA 1
ATOM 734 C C . ILE A 1 95 ? 13.839 -15.207 -4.887 1.00 91.12 95 ILE A C 1
ATOM 736 O O . ILE A 1 95 ? 14.778 -15.460 -5.640 1.00 91.12 95 ILE A O 1
ATOM 740 N N . ILE A 1 96 ? 12.598 -15.651 -5.120 1.00 89.31 96 ILE A N 1
ATOM 741 C CA . ILE A 1 96 ? 12.240 -16.474 -6.287 1.00 89.31 96 ILE A CA 1
ATOM 742 C C . ILE A 1 96 ? 12.482 -15.693 -7.584 1.00 89.31 96 ILE A C 1
ATOM 744 O O . ILE A 1 96 ? 13.069 -16.222 -8.528 1.00 89.31 96 ILE A O 1
ATOM 748 N N . VAL A 1 97 ? 12.062 -14.426 -7.629 1.00 86.38 97 VAL A N 1
ATOM 749 C CA . VAL A 1 97 ? 12.229 -13.551 -8.796 1.00 86.38 97 VAL A CA 1
ATOM 750 C C . VAL A 1 97 ? 13.438 -12.638 -8.596 1.00 86.38 97 VAL A C 1
ATOM 752 O O . VAL A 1 97 ? 13.326 -11.421 -8.487 1.00 86.38 97 VAL A O 1
ATOM 755 N N . SER A 1 98 ? 14.625 -13.243 -8.549 1.00 84.00 98 SER A N 1
ATOM 756 C CA . SER A 1 98 ? 15.887 -12.506 -8.398 1.00 84.00 98 SER A CA 1
ATOM 757 C C . SER A 1 98 ? 16.387 -11.881 -9.716 1.00 84.00 98 SER A C 1
ATOM 759 O O . SER A 1 98 ? 17.237 -10.991 -9.707 1.00 84.00 98 SER A O 1
ATOM 761 N N . ASN A 1 99 ? 15.861 -12.312 -10.871 1.00 87.69 99 ASN A N 1
ATOM 762 C CA . ASN A 1 99 ? 16.315 -11.831 -12.176 1.00 87.69 99 ASN A CA 1
ATOM 763 C C . ASN A 1 99 ? 15.693 -10.461 -12.527 1.00 87.69 99 ASN A C 1
ATOM 765 O O . ASN A 1 99 ? 14.469 -10.362 -12.635 1.00 87.69 99 ASN A O 1
ATOM 769 N N . PRO A 1 100 ? 16.497 -9.413 -12.803 1.00 80.44 100 PRO A N 1
ATOM 770 C CA . PRO A 1 100 ? 15.982 -8.081 -13.129 1.00 80.44 100 PRO A CA 1
ATOM 771 C C . PRO A 1 100 ? 15.162 -8.032 -14.427 1.00 80.44 100 PRO A C 1
ATOM 773 O O . PRO A 1 100 ? 14.364 -7.114 -14.609 1.00 80.44 100 PRO A O 1
ATOM 776 N N . LYS A 1 101 ? 15.318 -9.013 -15.328 1.00 81.75 101 LYS A N 1
ATOM 777 C CA . LYS A 1 101 ? 14.525 -9.099 -16.568 1.00 81.75 101 LYS A CA 1
ATOM 778 C C . LYS A 1 101 ? 13.041 -9.379 -16.302 1.00 81.75 101 LYS A C 1
ATOM 780 O O . LYS A 1 101 ? 12.191 -8.955 -17.080 1.00 81.75 101 LYS A O 1
ATOM 785 N N . ASP A 1 102 ? 12.734 -10.017 -15.174 1.00 85.62 102 ASP A N 1
ATOM 786 C CA . ASP A 1 102 ? 11.382 -10.434 -14.790 1.00 85.62 102 ASP A CA 1
ATOM 787 C C . ASP A 1 102 ? 10.719 -9.462 -13.799 1.00 85.62 102 ASP A C 1
ATOM 789 O O . ASP A 1 102 ? 9.669 -9.753 -13.225 1.00 85.62 102 ASP A O 1
ATOM 793 N N . PHE A 1 103 ? 11.291 -8.265 -13.626 1.00 84.25 103 PHE A N 1
ATOM 794 C CA . PHE A 1 103 ? 10.786 -7.228 -12.717 1.00 84.25 103 PHE A CA 1
ATOM 795 C C . PHE A 1 103 ? 9.315 -6.853 -12.972 1.00 84.25 103 PHE A C 1
ATOM 797 O O . PHE A 1 103 ? 8.562 -6.518 -12.049 1.00 84.25 103 PHE A O 1
ATOM 804 N N . TRP A 1 104 ? 8.879 -6.949 -14.230 1.00 84.31 104 TRP A N 1
ATOM 805 C CA . TRP A 1 104 ? 7.494 -6.694 -14.608 1.00 84.31 104 TRP A CA 1
ATOM 806 C C . TRP A 1 104 ? 6.527 -7.660 -13.899 1.00 84.31 104 TRP A C 1
ATOM 808 O O . TRP A 1 104 ? 5.492 -7.213 -13.409 1.00 84.31 104 TRP A O 1
ATOM 818 N N . ILE A 1 105 ? 6.885 -8.943 -13.742 1.00 87.69 105 ILE A N 1
ATOM 819 C CA . ILE A 1 105 ? 6.040 -9.971 -13.107 1.00 87.69 105 ILE A CA 1
ATOM 820 C C . ILE A 1 105 ? 5.741 -9.590 -11.655 1.00 87.69 105 ILE A C 1
ATOM 822 O O . ILE A 1 105 ? 4.580 -9.545 -11.246 1.00 87.69 105 ILE A O 1
ATOM 826 N N . VAL A 1 106 ? 6.778 -9.242 -10.888 1.00 88.25 106 VAL A N 1
ATOM 827 C CA . VAL A 1 106 ? 6.643 -8.834 -9.477 1.00 88.25 106 VAL A CA 1
ATOM 828 C C . VAL A 1 106 ? 5.814 -7.555 -9.350 1.00 88.25 106 VAL A C 1
ATOM 830 O O . VAL A 1 106 ? 5.005 -7.420 -8.427 1.00 88.25 106 VAL A O 1
ATOM 833 N N . THR A 1 107 ? 5.957 -6.636 -10.307 1.00 86.94 107 THR A N 1
ATOM 834 C CA . THR A 1 107 ? 5.167 -5.398 -10.346 1.00 86.94 107 THR A CA 1
ATOM 835 C C . THR A 1 107 ? 3.678 -5.684 -10.575 1.00 86.94 107 THR A C 1
ATOM 837 O O . THR A 1 107 ? 2.835 -5.137 -9.860 1.00 86.94 107 THR A O 1
ATOM 840 N N . PHE A 1 108 ? 3.329 -6.585 -11.500 1.00 88.19 108 PHE A N 1
ATOM 841 C CA . PHE A 1 108 ? 1.936 -6.992 -11.732 1.00 88.19 108 PHE A CA 1
ATOM 842 C C . PHE A 1 108 ? 1.332 -7.750 -10.548 1.00 88.19 108 PHE A C 1
ATOM 844 O O . PHE A 1 108 ? 0.173 -7.504 -10.195 1.00 88.19 108 PHE A O 1
ATOM 851 N N . ILE A 1 109 ? 2.103 -8.636 -9.911 1.00 90.38 109 ILE A N 1
ATOM 852 C CA . ILE A 1 109 ? 1.668 -9.332 -8.692 1.00 90.38 109 ILE A CA 1
ATOM 853 C C . ILE A 1 109 ? 1.366 -8.306 -7.593 1.00 90.38 109 ILE A C 1
ATOM 855 O O . ILE A 1 109 ? 0.280 -8.327 -7.018 1.00 90.38 109 ILE A O 1
ATOM 859 N N . SER A 1 110 ? 2.267 -7.348 -7.364 1.00 89.88 110 SER A N 1
ATOM 860 C CA . SER A 1 110 ? 2.079 -6.290 -6.361 1.00 89.88 110 SER A CA 1
ATOM 861 C C . SER A 1 110 ? 0.834 -5.444 -6.642 1.00 89.88 110 SER A C 1
ATOM 863 O O . SER A 1 110 ? 0.021 -5.215 -5.746 1.00 89.88 110 SER A O 1
ATOM 865 N N . PHE A 1 111 ? 0.629 -5.029 -7.897 1.00 88.69 111 PHE A N 1
ATOM 866 C CA . PHE A 1 111 ? -0.567 -4.286 -8.303 1.00 88.69 111 PHE A CA 1
ATOM 867 C C . PHE A 1 111 ? -1.860 -5.088 -8.079 1.00 88.69 111 PHE A C 1
ATOM 869 O O . PHE A 1 111 ? -2.865 -4.542 -7.609 1.00 88.69 111 PHE A O 1
ATOM 876 N N . SER A 1 112 ? -1.830 -6.392 -8.361 1.00 88.94 112 SER A N 1
ATOM 877 C CA . SER A 1 112 ? -2.965 -7.297 -8.145 1.00 88.94 112 SER A CA 1
ATOM 878 C C . SER A 1 112 ? -3.295 -7.436 -6.658 1.00 88.94 112 SER A C 1
ATOM 880 O O . SER A 1 112 ? -4.460 -7.316 -6.276 1.00 88.94 112 SER A O 1
ATOM 882 N N . THR A 1 113 ? -2.280 -7.597 -5.806 1.00 90.00 113 THR A N 1
ATOM 883 C CA . THR A 1 113 ? -2.443 -7.682 -4.348 1.00 90.00 113 THR A CA 1
ATOM 884 C C . THR A 1 113 ? -3.013 -6.389 -3.761 1.00 90.00 113 THR A C 1
ATOM 886 O O . THR A 1 113 ? -3.952 -6.444 -2.967 1.00 90.00 113 THR A O 1
ATOM 889 N N . VAL A 1 114 ? -2.527 -5.215 -4.185 1.00 88.88 114 VAL A N 1
ATOM 890 C CA . VAL A 1 114 ? -3.075 -3.922 -3.726 1.00 88.88 114 VAL A CA 1
ATOM 891 C C . VAL A 1 114 ? -4.521 -3.733 -4.193 1.00 88.88 114 VAL A C 1
ATOM 893 O O . VAL A 1 114 ? -5.367 -3.258 -3.432 1.00 88.88 114 VAL A O 1
ATOM 896 N N . THR A 1 115 ? -4.834 -4.150 -5.422 1.00 86.19 115 THR A N 1
ATOM 897 C CA . THR A 1 115 ? -6.211 -4.120 -5.932 1.00 86.19 115 THR A CA 1
ATOM 898 C C . THR A 1 115 ? -7.114 -5.023 -5.091 1.00 86.19 115 THR A C 1
ATOM 900 O O . THR A 1 115 ? -8.177 -4.581 -4.657 1.00 86.19 115 THR A O 1
ATOM 903 N N . LEU A 1 116 ? -6.676 -6.246 -4.774 1.00 88.38 116 LEU A N 1
ATOM 904 C CA . LEU A 1 116 ? -7.409 -7.165 -3.902 1.00 88.38 116 LEU A CA 1
ATOM 905 C C . LEU A 1 116 ? -7.633 -6.579 -2.499 1.00 88.38 116 LEU A C 1
ATOM 907 O O . LEU A 1 116 ? -8.750 -6.651 -1.989 1.00 88.38 116 LEU A O 1
ATOM 911 N N . ALA A 1 117 ? -6.620 -5.948 -1.901 1.00 87.19 117 ALA A N 1
ATOM 912 C CA . ALA A 1 117 ? -6.755 -5.276 -0.608 1.00 87.19 117 ALA A CA 1
ATOM 913 C C . ALA A 1 117 ? -7.833 -4.175 -0.644 1.00 87.19 117 ALA A C 1
ATOM 915 O O . ALA A 1 117 ? -8.678 -4.097 0.250 1.00 87.19 117 ALA A O 1
ATOM 916 N N . GLY A 1 118 ? -7.881 -3.390 -1.723 1.00 83.75 118 GLY A N 1
ATOM 917 C CA . GLY A 1 118 ? -8.946 -2.415 -1.969 1.00 83.75 118 GLY A CA 1
ATOM 918 C C . GLY A 1 118 ? -10.340 -3.015 -2.069 1.00 83.75 118 GLY A C 1
ATOM 919 O O . GLY A 1 118 ? -11.307 -2.481 -1.519 1.00 83.75 118 GLY A O 1
ATOM 920 N N . LEU A 1 119 ? -10.458 -4.149 -2.756 1.00 83.31 119 LEU A N 1
ATOM 921 C CA . LEU A 1 119 ? -11.719 -4.876 -2.870 1.00 83.31 119 LEU A CA 1
ATOM 922 C C . LEU A 1 119 ? -12.188 -5.399 -1.512 1.00 83.31 119 LEU A C 1
ATOM 924 O O . LEU A 1 119 ? -13.348 -5.213 -1.151 1.00 83.31 119 LEU A O 1
ATOM 928 N N . LEU A 1 120 ? -11.286 -5.9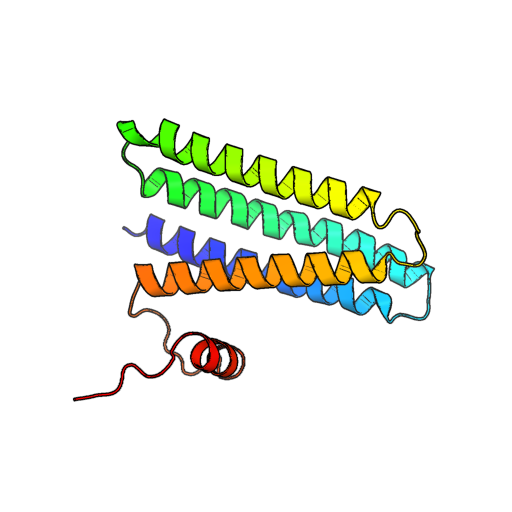76 -0.719 1.00 84.88 120 LEU A N 1
ATOM 929 C CA . LEU A 1 120 ? -11.598 -6.416 0.641 1.00 84.88 120 LEU A CA 1
ATOM 930 C C . LEU A 1 120 ? -12.037 -5.239 1.523 1.00 84.88 120 LEU A C 1
ATOM 932 O O . LEU A 1 120 ? -13.047 -5.345 2.223 1.00 84.88 120 LEU A O 1
ATOM 936 N N . TYR A 1 121 ? -11.344 -4.100 1.437 1.00 82.88 121 TYR A N 1
ATOM 937 C CA . TYR A 1 121 ? -11.698 -2.895 2.188 1.00 82.88 121 TYR A CA 1
ATOM 938 C C . TYR A 1 121 ? -13.075 -2.351 1.792 1.00 82.88 121 TYR A C 1
ATOM 940 O O . TYR A 1 121 ? -13.916 -2.082 2.649 1.00 82.88 121 TYR A O 1
ATOM 948 N N . THR A 1 122 ? -13.359 -2.243 0.494 1.00 78.44 122 THR A N 1
ATOM 949 C CA . THR A 1 122 ? -14.667 -1.775 0.003 1.00 78.44 122 THR A CA 1
ATOM 950 C C . THR A 1 122 ? -15.807 -2.723 0.380 1.00 78.44 122 THR A C 1
ATOM 952 O O . THR A 1 122 ? -16.879 -2.255 0.769 1.00 78.44 122 THR A O 1
ATOM 955 N N . VAL A 1 123 ? -15.584 -4.041 0.353 1.00 80.50 123 VAL A N 1
ATOM 956 C CA . VAL A 1 123 ? -16.555 -5.038 0.839 1.00 80.50 123 VAL A CA 1
ATOM 957 C C . VAL A 1 123 ? -16.778 -4.908 2.347 1.00 80.50 123 VAL A C 1
ATOM 959 O O . VAL A 1 123 ? -17.926 -4.966 2.798 1.00 80.50 123 VAL A O 1
ATOM 962 N N . HIS A 1 124 ? -15.720 -4.696 3.135 1.00 81.50 124 HIS A N 1
ATOM 963 C CA . HIS A 1 124 ? -15.842 -4.443 4.572 1.00 81.50 124 HIS A CA 1
ATOM 964 C C . HIS A 1 124 ? -16.684 -3.186 4.843 1.00 81.50 124 HIS A C 1
ATOM 966 O O . HIS A 1 124 ? -17.655 -3.247 5.601 1.00 81.50 124 HIS A O 1
ATOM 972 N N . LEU A 1 125 ? -16.394 -2.078 4.151 1.00 75.25 125 LEU A N 1
ATOM 973 C CA . LEU A 1 125 ? -17.190 -0.850 4.232 1.00 75.25 125 LEU A CA 1
ATOM 974 C C . LEU A 1 125 ? -18.660 -1.087 3.865 1.00 75.25 125 LEU A C 1
ATOM 976 O O . LEU A 1 125 ? -19.548 -0.570 4.545 1.00 75.25 125 LEU A O 1
ATOM 980 N N . TYR A 1 126 ? -18.925 -1.877 2.821 1.00 71.31 126 TYR A N 1
ATOM 981 C CA . TYR A 1 126 ? -20.283 -2.218 2.398 1.00 71.31 126 TYR A CA 1
ATOM 982 C C . TYR A 1 126 ? -21.044 -2.984 3.489 1.00 71.31 126 TYR A C 1
ATOM 984 O O . TYR A 1 126 ? -22.169 -2.609 3.825 1.00 71.31 126 TYR A O 1
ATOM 992 N N . ARG A 1 127 ? -20.411 -3.992 4.108 1.00 73.00 127 ARG A N 1
ATOM 993 C CA . ARG A 1 127 ? -21.014 -4.769 5.206 1.00 73.00 127 ARG A CA 1
ATOM 994 C C . ARG A 1 127 ? -21.301 -3.927 6.447 1.00 73.00 127 ARG A C 1
ATOM 996 O O . ARG A 1 127 ? -22.350 -4.100 7.057 1.00 73.00 127 ARG A O 1
ATOM 1003 N N . VAL A 1 128 ? -20.398 -3.017 6.815 1.00 70.81 128 VAL A N 1
ATOM 1004 C CA . VAL A 1 128 ? -20.550 -2.183 8.022 1.00 70.81 128 VAL A CA 1
ATOM 1005 C C . VAL A 1 128 ? -21.622 -1.102 7.843 1.00 70.81 128 VAL A C 1
ATOM 1007 O O . VAL A 1 128 ? -22.281 -0.723 8.809 1.00 70.81 128 VAL A O 1
ATOM 1010 N N . ARG A 1 129 ? -21.817 -0.583 6.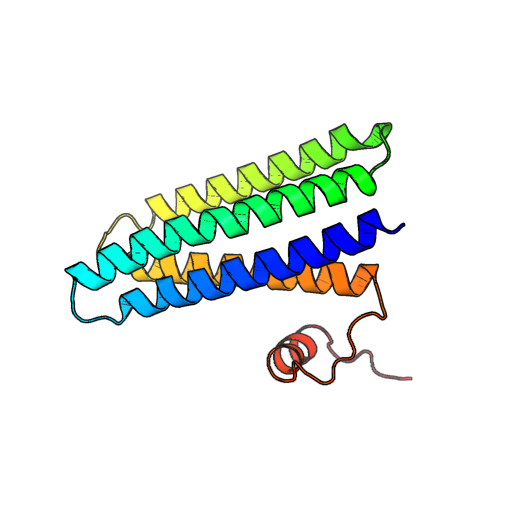622 1.00 66.19 129 ARG A N 1
ATOM 1011 C CA . ARG A 1 129 ? -22.701 0.571 6.376 1.00 66.19 129 ARG A CA 1
ATOM 1012 C C . ARG A 1 129 ? -24.061 0.249 5.756 1.00 66.19 129 ARG A C 1
ATOM 1014 O O . ARG A 1 129 ? -24.929 1.107 5.880 1.00 66.19 129 ARG A O 1
ATOM 1021 N N . ASN A 1 130 ? -24.244 -0.892 5.081 1.00 53.28 130 ASN A N 1
ATOM 1022 C CA . ASN A 1 130 ? -25.458 -1.349 4.367 1.00 53.28 130 ASN A CA 1
ATOM 1023 C C . ASN A 1 130 ? -26.170 -0.359 3.391 1.00 53.28 130 ASN A C 1
ATOM 1025 O O . ASN A 1 130 ? -26.975 -0.826 2.594 1.00 53.28 130 ASN A O 1
ATOM 1029 N N . HIS A 1 131 ? -25.925 0.968 3.391 1.00 52.00 131 HIS A N 1
ATOM 1030 C CA . HIS A 1 131 ? -26.839 1.920 2.726 1.00 52.00 131 HIS A CA 1
ATOM 1031 C C . HIS A 1 131 ? -26.284 3.310 2.318 1.00 52.00 131 HIS A C 1
ATOM 1033 O O . HIS A 1 131 ? -27.041 4.279 2.297 1.00 52.00 131 HIS A O 1
ATOM 1039 N N . ILE A 1 132 ? -24.985 3.477 2.021 1.00 56.25 132 ILE A N 1
ATOM 1040 C CA . ILE A 1 132 ? -24.417 4.843 1.860 1.00 56.25 132 ILE A CA 1
ATOM 1041 C C . ILE A 1 132 ? -24.091 5.292 0.437 1.00 56.25 132 ILE A C 1
ATOM 1043 O O . ILE A 1 132 ? -24.102 6.494 0.184 1.00 56.25 132 ILE A O 1
ATOM 1047 N N . PHE A 1 133 ? -23.865 4.396 -0.521 1.00 46.53 133 PHE A N 1
ATOM 1048 C CA . PHE A 1 133 ? -23.614 4.846 -1.889 1.00 46.53 133 PHE A CA 1
ATOM 1049 C C . PHE A 1 133 ? -24.887 4.796 -2.724 1.00 46.53 133 PHE A C 1
ATOM 1051 O O . PHE A 1 133 ? -25.416 3.729 -3.019 1.00 46.53 133 PHE A O 1
ATOM 1058 N N . HIS A 1 134 ? -25.338 5.980 -3.142 1.00 46.47 134 HIS A N 1
ATOM 1059 C CA . HIS A 1 134 ? -26.133 6.147 -4.351 1.00 46.47 134 HIS A CA 1
ATOM 1060 C C . HIS A 1 134 ? -25.303 5.551 -5.502 1.00 46.47 134 HIS A C 1
ATOM 1062 O O . HIS A 1 134 ? -24.348 6.161 -5.984 1.00 46.47 134 HIS A O 1
ATOM 1068 N N . PHE A 1 135 ? -25.597 4.301 -5.865 1.00 45.91 135 PHE A N 1
ATOM 1069 C CA . PHE A 1 135 ? -24.846 3.465 -6.814 1.00 45.91 135 PHE A CA 1
ATOM 1070 C C . PHE A 1 135 ? -24.904 3.959 -8.271 1.00 45.91 135 PHE A C 1
ATOM 1072 O O . PHE A 1 135 ? -24.488 3.255 -9.187 1.00 45.91 135 PHE A O 1
ATOM 1079 N N . GLU A 1 136 ? -25.388 5.175 -8.511 1.00 45.28 136 GLU A N 1
ATOM 1080 C CA . GLU A 1 136 ? -25.678 5.677 -9.851 1.00 45.28 136 GLU A CA 1
ATOM 1081 C C . GLU A 1 136 ? -24.418 6.019 -10.673 1.00 45.28 136 GLU A C 1
ATOM 1083 O O . GLU A 1 136 ? -24.498 6.132 -11.890 1.00 45.28 136 GLU A O 1
ATOM 1088 N N . LYS A 1 137 ? -23.230 6.147 -10.055 1.00 46.41 137 LYS A N 1
ATOM 1089 C CA . LYS A 1 137 ? -22.033 6.678 -10.748 1.00 46.41 137 LYS A CA 1
ATOM 1090 C C . LYS A 1 137 ? -20.825 5.749 -10.910 1.00 46.41 137 LYS A C 1
ATOM 1092 O O . LYS A 1 137 ? -19.854 6.166 -11.533 1.00 46.41 137 LYS A O 1
ATOM 1097 N N . ILE A 1 138 ? -20.850 4.498 -10.436 1.00 50.94 138 ILE A N 1
ATOM 1098 C CA . ILE A 1 138 ? -19.733 3.548 -10.664 1.00 50.94 138 ILE A CA 1
ATOM 1099 C C . ILE A 1 138 ? -20.266 2.224 -11.248 1.00 50.94 138 ILE A C 1
ATOM 1101 O O . ILE A 1 138 ? -20.328 1.208 -10.554 1.00 50.94 138 ILE A O 1
ATOM 1105 N N . PRO A 1 139 ? -20.676 2.199 -12.531 1.00 46.41 139 PRO A N 1
ATOM 1106 C CA . PRO A 1 139 ? -21.308 1.022 -13.131 1.00 46.41 139 PRO A CA 1
ATOM 1107 C C . PRO A 1 139 ? -20.338 -0.113 -13.514 1.00 46.41 139 PRO A C 1
ATOM 1109 O O . PRO A 1 139 ? -20.800 -1.217 -13.801 1.00 46.41 139 PRO A O 1
ATOM 1112 N N . LEU A 1 140 ? -19.017 0.118 -13.543 1.00 48.31 140 LEU A N 1
ATOM 1113 C CA . LEU A 1 140 ? -18.091 -0.793 -14.237 1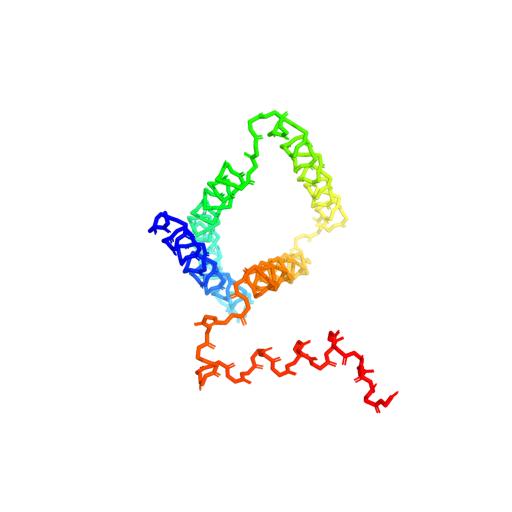.00 48.31 140 LEU A CA 1
ATOM 1114 C C . LEU A 1 140 ? -17.401 -1.822 -13.319 1.00 48.31 140 LEU A C 1
ATOM 1116 O O . LEU A 1 140 ? -17.276 -2.983 -13.697 1.00 48.31 140 LEU A O 1
ATOM 1120 N N . LEU A 1 141 ? -17.042 -1.449 -12.084 1.00 45.00 141 LEU A N 1
ATOM 1121 C CA . LEU A 1 141 ? -16.365 -2.358 -11.141 1.00 45.00 141 LEU A CA 1
ATOM 1122 C C . LEU A 1 141 ? -17.349 -3.239 -10.344 1.00 45.00 141 LEU A C 1
ATOM 1124 O O . LEU A 1 141 ? -17.056 -4.390 -10.028 1.00 45.00 141 LEU A O 1
ATOM 1128 N N . SER A 1 142 ? -18.547 -2.711 -10.062 1.00 46.81 142 SER A N 1
ATOM 1129 C CA . SER A 1 142 ? -19.590 -3.409 -9.299 1.00 46.81 142 SER A CA 1
ATOM 1130 C C . SER A 1 142 ? -20.102 -4.658 -10.027 1.00 46.81 142 SER A C 1
ATOM 1132 O O . SER A 1 142 ? -20.236 -5.713 -9.413 1.00 46.81 142 SER A O 1
ATOM 1134 N N . LYS A 1 143 ? -20.311 -4.586 -11.350 1.00 44.03 143 LYS A N 1
ATOM 1135 C CA . LYS A 1 143 ? -20.892 -5.694 -12.129 1.00 44.03 143 LYS A CA 1
ATOM 1136 C C . LYS A 1 143 ? -20.009 -6.945 -12.179 1.00 44.03 143 LYS A C 1
ATOM 1138 O O . LYS A 1 143 ? -20.545 -8.050 -12.198 1.00 44.03 143 LYS A O 1
ATOM 1143 N N . CYS A 1 144 ? -18.684 -6.788 -12.196 1.00 42.09 144 CYS A N 1
ATOM 1144 C CA . CYS A 1 144 ? -17.763 -7.920 -12.328 1.00 42.09 144 CYS A CA 1
ATOM 1145 C C . CYS A 1 144 ? -17.599 -8.680 -10.999 1.00 42.09 144 CYS A C 1
ATOM 1147 O O . CYS A 1 144 ? -17.678 -9.905 -10.963 1.00 42.09 144 CYS A O 1
ATOM 1149 N N . LEU A 1 145 ? -17.483 -7.953 -9.883 1.00 46.44 145 LEU A N 1
ATOM 1150 C CA . LEU A 1 145 ? -17.343 -8.544 -8.547 1.00 46.44 145 LEU A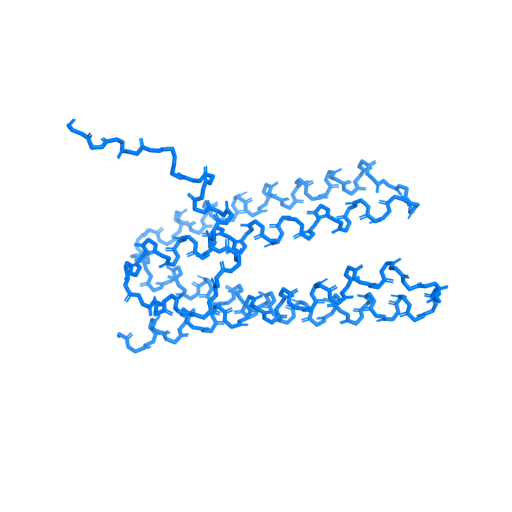 CA 1
ATOM 1151 C C . LEU A 1 145 ? -18.641 -9.123 -7.989 1.00 46.44 145 LEU A C 1
ATOM 1153 O O . LEU A 1 145 ? -18.621 -10.183 -7.365 1.00 46.44 145 LEU A O 1
ATOM 1157 N N . PHE A 1 146 ? -19.779 -8.473 -8.241 1.00 48.31 146 PHE A N 1
ATOM 1158 C CA . PHE A 1 146 ? -21.064 -8.958 -7.734 1.00 48.31 146 PHE A CA 1
ATOM 1159 C C . PHE A 1 146 ? -21.483 -10.279 -8.398 1.00 48.31 146 PHE A C 1
ATOM 1161 O O . PHE A 1 146 ? -22.113 -11.118 -7.760 1.00 48.31 146 PHE A O 1
ATOM 1168 N N . LYS A 1 147 ? -21.063 -10.507 -9.652 1.00 43.16 147 LYS A N 1
ATOM 1169 C CA . LYS A 1 147 ? -21.303 -11.759 -10.385 1.00 43.16 147 LYS A CA 1
ATOM 1170 C C . LYS A 1 147 ? -20.437 -12.929 -9.895 1.00 43.16 147 LYS A C 1
ATOM 1172 O O . LYS A 1 147 ? -20.817 -14.074 -10.103 1.00 43.16 147 LYS A O 1
ATOM 1177 N N . PHE A 1 148 ? -19.307 -12.652 -9.241 1.00 41.97 148 PHE A N 1
ATOM 1178 C CA . PHE A 1 148 ? -18.398 -13.681 -8.726 1.00 41.97 148 PHE A CA 1
ATOM 1179 C C . PHE A 1 148 ? -18.662 -14.034 -7.249 1.00 41.97 148 PHE A C 1
ATOM 1181 O O . PHE A 1 148 ? -18.382 -15.150 -6.828 1.00 41.97 148 PHE A O 1
ATOM 1188 N N . ILE A 1 149 ? -19.228 -13.108 -6.461 1.00 41.44 149 ILE A N 1
ATOM 1189 C CA . ILE A 1 149 ? -19.411 -13.274 -5.004 1.00 41.44 149 ILE A CA 1
ATOM 1190 C C . ILE A 1 149 ? -20.801 -13.796 -4.598 1.00 41.44 149 ILE A C 1
ATOM 1192 O O . ILE A 1 149 ? -20.920 -14.401 -3.534 1.00 41.44 149 ILE A O 1
ATOM 1196 N N . LEU A 1 150 ? -21.849 -13.620 -5.412 1.00 40.69 150 LEU A N 1
ATOM 1197 C CA . LEU A 1 150 ? -23.161 -14.232 -5.156 1.00 40.69 150 LEU A CA 1
ATOM 1198 C C . LEU A 1 150 ? -23.433 -15.386 -6.137 1.00 40.69 150 LEU A C 1
ATOM 1200 O O . LEU A 1 150 ? -24.071 -15.166 -7.171 1.00 40.69 150 LEU A O 1
ATOM 1204 N N . PRO A 1 151 ? -23.046 -16.639 -5.826 1.00 39.84 151 PRO A N 1
ATOM 1205 C CA . PRO A 1 151 ? -23.784 -17.766 -6.365 1.00 39.84 151 PRO A CA 1
ATOM 1206 C C . PRO A 1 151 ? -25.196 -17.680 -5.774 1.00 39.84 151 PRO A C 1
ATOM 1208 O O . PRO A 1 151 ? -25.382 -17.757 -4.562 1.00 39.84 151 PRO A O 1
ATOM 1211 N N . SER A 1 152 ? -26.156 -17.394 -6.653 1.00 45.16 152 SER A N 1
ATOM 1212 C CA . SER A 1 152 ? -27.608 -17.478 -6.474 1.00 45.16 152 SER A CA 1
ATOM 1213 C C . SER A 1 152 ? -28.053 -18.008 -5.103 1.00 45.16 152 SER A C 1
ATOM 1215 O O . SER A 1 152 ? -28.152 -19.218 -4.897 1.00 45.16 152 SER A O 1
ATOM 1217 N N . ARG A 1 153 ? -28.412 -17.111 -4.173 1.00 42.53 153 ARG A N 1
ATOM 1218 C CA . ARG A 1 153 ? -29.387 -17.486 -3.144 1.00 42.53 153 ARG A CA 1
ATOM 1219 C C . ARG A 1 153 ? -30.738 -17.532 -3.849 1.00 42.53 153 ARG A C 1
ATOM 1221 O O . ARG A 1 153 ? -31.449 -16.530 -3.924 1.00 42.53 153 ARG A O 1
ATOM 1228 N N . GLY A 1 154 ? -31.004 -18.683 -4.465 1.00 39.47 154 GLY A N 1
ATOM 1229 C CA . GLY A 1 154 ? -32.280 -19.016 -5.073 1.00 39.47 154 GLY A CA 1
ATOM 1230 C C . GLY A 1 154 ? -33.397 -18.773 -4.067 1.00 39.47 154 GLY A C 1
ATOM 1231 O O . GLY A 1 154 ? -33.356 -19.262 -2.940 1.00 39.47 154 GLY A O 1
ATOM 1232 N N . ARG A 1 155 ? -34.358 -17.952 -4.486 1.00 37.59 155 ARG A N 1
ATOM 1233 C CA . ARG A 1 155 ? -35.690 -17.865 -3.896 1.00 37.59 155 ARG A CA 1
ATOM 1234 C C . ARG A 1 155 ? -36.374 -19.221 -4.065 1.00 37.59 155 ARG A C 1
ATOM 1236 O O . ARG A 1 155 ? -36.567 -19.607 -5.212 1.00 37.59 155 ARG A O 1
ATOM 1243 N N . THR A 1 156 ? -36.721 -19.862 -2.953 1.00 36.09 156 THR A N 1
ATOM 1244 C CA . THR A 1 156 ? -38.041 -20.411 -2.561 1.00 36.09 156 THR A CA 1
ATOM 1245 C C . THR A 1 156 ? -37.857 -21.157 -1.254 1.00 36.09 156 THR A C 1
ATOM 1247 O O . THR A 1 156 ? -36.945 -22.011 -1.217 1.00 36.09 156 THR A O 1
#

Solvent-accessible surface area (backbone atoms only — not comparable to full-atom values): 8846 Å² total; per-residue (Å²): 114,73,66,65,56,50,41,56,51,50,29,52,53,23,47,54,54,20,50,55,31,46,51,53,28,61,56,24,78,74,45,92,47,67,71,60,25,51,54,43,34,54,50,22,53,56,54,24,48,57,21,47,51,51,25,50,55,30,51,54,51,50,52,60,76,71,46,56,82,87,49,42,62,60,55,49,50,53,52,51,53,52,51,52,53,52,51,51,51,51,53,51,52,49,62,74,59,66,54,77,90,53,49,65,58,59,51,53,52,50,53,49,51,54,50,50,53,51,51,53,50,53,52,50,52,46,70,77,59,77,77,81,74,83,70,85,80,61,74,72,68,53,60,61,52,54,65,71,72,55,77,76,84,72,89,128

Organism: Brassica napus (NCBI:txid3708)

Nearest PDB structures (foldseek):
  7a0g-assembly1_GGG  TM=3.575E-01  e=7.259E+00  Serratia marcescens

InterPro domains:
  IPR009716 Ferroportin-1 [PF06963] (1-114)
  IPR009716 Ferroportin-1 [PTHR11660] (1-129)